Protein AF-A0A4S2FBW2-F1 (afdb_monomer)

Secondary structure (DSSP, 8-state):
--HHHHHHHHHHHHHHHHHHHHHHHHHHHHHHHHHHSSEEEEE-S-SSS---GGG-TTGGGG--EEE-SSSEEEEE--TT--HHHHHHHHHHHTTT---EEEEHHHHHHHHHT-

Solvent-accessible surface area (backbone atoms only — not comparable to full-atom values): 6586 Å² total; per-residue (Å²): 132,65,66,66,57,54,51,52,53,52,52,51,54,51,52,52,53,52,51,52,52,49,52,54,52,51,57,54,52,61,59,54,57,66,62,49,57,39,28,37,36,42,37,27,86,49,63,91,71,45,74,70,65,71,74,37,75,80,55,48,78,58,32,69,54,42,75,80,55,85,36,34,34,36,30,52,42,55,99,82,66,50,70,68,64,51,49,56,50,50,45,66,74,46,76,74,58,72,68,48,80,48,41,40,53,57,54,52,57,58,58,73,75,108

Nearest PDB structures (foldseek):
  5ueb-assembly1_A  TM=6.093E-01  e=9.146E-02  Neisseria gonorrhoeae NCCP11945
  8edw-assembly1_A  TM=4.980E-01  e=1.275E-01  Homo sapiens
  4gdf-assembly1_A  TM=5.204E-01  e=3.948E-01  Betapolyomavirus macacae
  1ffw-assembly2_D  TM=5.424E-01  e=1.396E+00  Escherichia coli
  3dfe-assembly1_F  TM=4.422E-01  e=2.901E+00  Trichormus variabilis ATCC 29413

Foldseek 3Di:
DPVVVVVVVVVVVVVVVVVVVVVVVVVVVVVVVVQQQWKKKKFAPDLVLADDLQPDPQNCVQAHWDDPDSGMIIGRGDPPDDPVVNVVSCCVVSVPRDMDMDGSNRVVVVVVVD

pLDDT: mean 73.32, std 13.56, range [40.25, 88.31]

Sequence (114 aa):
MNNSIVLGVVIFGLFVACGAYFLIQYRKNKNSDLRSRNTWYVFFPDKNNAPDLTQSKSLNKFGKWMKNGTQLYSVGGTDTLTKEELEKAVQKECNGVPFEISNTAELYTSSVVL

Radius of gyration: 23.33 Å; Cα contacts (8 Å, |Δi|>4): 110; chains: 1; bounding box: 43×36×77 Å

Structure (mmCIF, N/CA/C/O backbone):
data_AF-A0A4S2FBW2-F1
#
_entry.id   AF-A0A4S2FBW2-F1
#
loop_
_atom_site.group_PDB
_atom_site.id
_atom_site.type_symbol
_atom_site.label_atom_id
_atom_site.label_alt_id
_atom_site.label_comp_id
_atom_site.label_asym_id
_atom_site.label_entity_id
_atom_site.label_seq_id
_atom_site.pdbx_PDB_ins_code
_atom_site.Cartn_x
_atom_site.Cartn_y
_atom_site.Cartn_z
_atom_site.occupancy
_atom_site.B_iso_or_equiv
_atom_site.auth_seq_id
_atom_site.auth_comp_id
_atom_site.auth_asym_id
_atom_site.auth_atom_id
_atom_site.pdbx_PDB_model_num
ATOM 1 N N . MET A 1 1 ? 23.386 -4.030 -60.345 1.00 50.12 1 MET A N 1
ATOM 2 C CA . MET A 1 1 ? 24.042 -3.375 -59.188 1.00 50.12 1 MET A CA 1
ATOM 3 C C . MET A 1 1 ? 23.119 -2.491 -58.330 1.00 50.12 1 MET A C 1
ATOM 5 O O . MET A 1 1 ? 23.569 -2.075 -57.275 1.00 50.12 1 MET A O 1
ATOM 9 N N . ASN A 1 2 ? 21.834 -2.276 -58.668 1.00 54.19 2 ASN A N 1
ATOM 10 C CA . ASN A 1 2 ? 20.930 -1.432 -57.854 1.00 54.19 2 ASN A CA 1
ATOM 11 C C . ASN A 1 2 ? 20.200 -2.161 -56.705 1.00 54.19 2 ASN A C 1
ATOM 13 O O . ASN A 1 2 ? 19.846 -1.525 -55.717 1.00 54.19 2 ASN A O 1
ATOM 17 N N . ASN A 1 3 ? 20.001 -3.482 -56.784 1.00 57.34 3 ASN A N 1
ATOM 18 C CA . ASN A 1 3 ? 19.184 -4.207 -55.796 1.00 57.34 3 ASN A CA 1
ATOM 19 C C . ASN A 1 3 ? 19.838 -4.319 -54.409 1.00 57.34 3 ASN A C 1
ATOM 21 O O . ASN A 1 3 ? 19.131 -4.314 -53.405 1.00 57.34 3 ASN A O 1
ATOM 25 N N . SER A 1 4 ? 21.171 -4.364 -54.330 1.00 60.03 4 SER A N 1
ATOM 26 C CA . SER A 1 4 ? 21.890 -4.483 -53.051 1.00 60.03 4 SER A CA 1
ATOM 27 C C . SER A 1 4 ? 21.812 -3.209 -52.201 1.00 60.03 4 SER A C 1
ATOM 29 O O . SER A 1 4 ? 21.781 -3.292 -50.977 1.00 60.03 4 SER A O 1
ATOM 31 N N . ILE A 1 5 ? 21.728 -2.036 -52.838 1.00 61.75 5 ILE A N 1
ATOM 32 C CA . ILE A 1 5 ? 21.594 -0.744 -52.146 1.00 61.75 5 ILE A CA 1
ATOM 33 C C . ILE A 1 5 ? 20.172 -0.596 -51.591 1.00 61.75 5 ILE A C 1
ATOM 35 O O . ILE A 1 5 ? 19.996 -0.206 -50.441 1.00 61.75 5 ILE A O 1
ATOM 39 N N . VAL A 1 6 ? 19.158 -0.989 -52.371 1.00 61.69 6 VAL A N 1
ATOM 40 C CA . VAL A 1 6 ? 17.752 -0.973 -51.934 1.00 61.69 6 VAL A CA 1
ATOM 41 C C . VAL A 1 6 ? 17.531 -1.930 -50.756 1.00 61.69 6 VAL A C 1
ATOM 43 O O . VAL A 1 6 ? 16.900 -1.548 -49.773 1.00 61.69 6 VAL A O 1
ATOM 46 N N . LEU A 1 7 ? 18.116 -3.132 -50.796 1.00 61.03 7 LEU A N 1
ATOM 47 C CA . LEU A 1 7 ? 18.091 -4.082 -49.675 1.00 61.03 7 LEU A CA 1
ATOM 48 C C . LEU A 1 7 ? 18.736 -3.509 -48.406 1.00 61.03 7 LEU A C 1
ATOM 50 O O . LEU A 1 7 ? 18.170 -3.645 -47.322 1.00 61.03 7 LEU A O 1
ATOM 54 N N . GLY A 1 8 ? 19.876 -2.824 -48.535 1.00 63.19 8 GLY A N 1
ATOM 55 C CA . GLY A 1 8 ? 20.550 -2.182 -47.404 1.00 63.19 8 GLY A CA 1
ATOM 56 C C . GLY A 1 8 ? 19.693 -1.107 -46.730 1.00 63.19 8 GLY A C 1
ATOM 57 O O . GLY A 1 8 ? 19.600 -1.076 -45.504 1.00 63.19 8 GLY A O 1
ATOM 58 N N . VAL A 1 9 ? 19.007 -0.274 -47.518 1.00 70.94 9 VAL A N 1
ATOM 59 C CA . VAL A 1 9 ? 18.128 0.790 -46.999 1.00 70.94 9 VAL A CA 1
ATOM 60 C C . VAL A 1 9 ? 16.901 0.211 -46.287 1.00 70.94 9 VAL A C 1
ATOM 62 O O . VAL A 1 9 ? 16.533 0.687 -45.213 1.00 70.94 9 VAL A O 1
ATOM 65 N N . VAL A 1 10 ? 16.294 -0.846 -46.837 1.00 70.06 10 VAL A N 1
ATOM 66 C CA . VAL A 1 10 ? 15.118 -1.498 -46.235 1.00 70.06 10 VAL A CA 1
ATOM 67 C C . VAL A 1 10 ? 15.474 -2.168 -44.907 1.00 70.06 10 VAL A C 1
ATOM 69 O O . VAL A 1 10 ? 14.761 -1.988 -43.921 1.00 70.06 10 VAL A O 1
ATOM 72 N N . ILE A 1 11 ? 16.598 -2.888 -44.849 1.00 75.31 11 ILE A N 1
ATOM 73 C CA . ILE A 1 11 ? 17.057 -3.551 -43.622 1.00 75.31 11 ILE A CA 1
ATOM 74 C C . ILE A 1 11 ? 17.381 -2.509 -42.545 1.00 75.31 11 ILE A C 1
ATOM 76 O O . ILE A 1 11 ? 16.950 -2.656 -41.402 1.00 75.31 11 ILE A O 1
ATOM 80 N N . PHE A 1 12 ? 18.068 -1.421 -42.904 1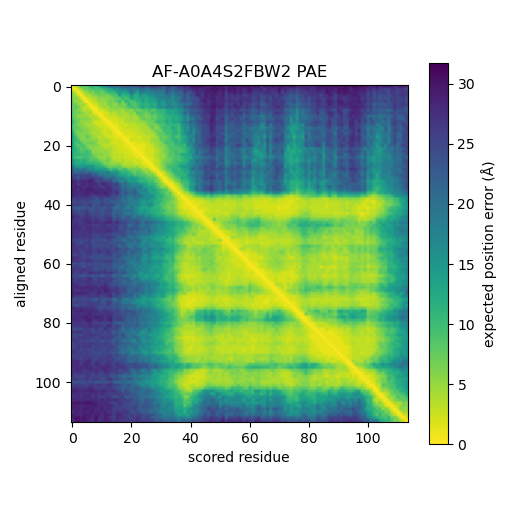.00 74.44 12 PHE A N 1
ATOM 81 C CA . PHE A 1 12 ? 18.411 -0.364 -41.952 1.00 74.44 12 PHE A CA 1
ATOM 82 C C . PHE A 1 12 ? 17.164 0.322 -41.374 1.00 74.44 12 PHE A C 1
ATOM 84 O O . PHE A 1 12 ? 17.078 0.528 -40.164 1.00 74.44 12 PHE A O 1
ATOM 91 N N . GLY A 1 13 ? 16.155 0.597 -42.208 1.00 74.00 13 GLY A N 1
ATOM 92 C CA . GLY A 1 13 ? 14.871 1.132 -41.747 1.00 74.00 13 GLY A CA 1
ATOM 93 C C . GLY A 1 13 ? 14.159 0.202 -40.758 1.00 74.00 13 GLY A C 1
ATOM 94 O O . GLY A 1 13 ? 13.623 0.661 -39.748 1.00 74.00 13 GLY A O 1
ATOM 95 N N . LEU A 1 14 ? 14.217 -1.110 -41.000 1.00 78.38 14 LEU A N 1
ATOM 96 C CA . LEU A 1 14 ? 13.599 -2.124 -40.144 1.00 78.38 14 LEU A CA 1
ATOM 97 C C . LEU A 1 14 ? 14.303 -2.227 -38.780 1.00 78.38 14 LEU A C 1
ATOM 99 O O . LEU A 1 14 ? 13.638 -2.275 -37.746 1.00 78.38 14 LEU A O 1
ATOM 103 N N . PHE A 1 15 ? 15.638 -2.153 -38.755 1.00 79.81 15 PHE A N 1
AT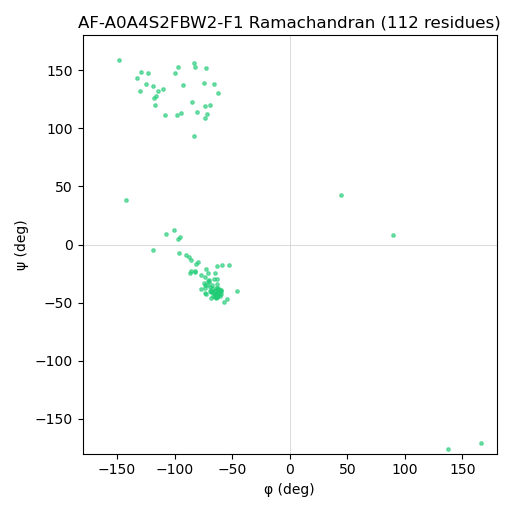OM 104 C CA . PHE A 1 15 ? 16.411 -2.107 -37.508 1.00 79.81 15 PHE A CA 1
ATOM 105 C C . PHE A 1 15 ? 16.138 -0.842 -36.686 1.00 79.81 15 PHE A C 1
ATOM 107 O O . PHE A 1 15 ? 15.997 -0.930 -35.465 1.00 79.81 15 PHE A O 1
ATOM 114 N N . VAL A 1 16 ? 16.008 0.323 -37.329 1.00 81.06 16 VAL A N 1
ATOM 115 C CA . VAL A 1 16 ? 15.664 1.579 -36.639 1.00 81.06 16 VAL A CA 1
ATOM 116 C C . VAL A 1 16 ? 14.254 1.508 -36.048 1.00 81.06 16 VAL A C 1
ATOM 118 O O . VAL A 1 16 ? 14.057 1.884 -34.891 1.00 81.06 16 VAL A O 1
ATOM 121 N N . ALA A 1 17 ? 13.284 0.968 -36.792 1.00 77.94 17 ALA A N 1
ATOM 122 C CA . ALA A 1 17 ? 11.919 0.783 -36.305 1.00 77.94 17 ALA A CA 1
ATOM 123 C C . ALA A 1 17 ? 11.857 -0.189 -35.111 1.00 77.94 17 ALA A C 1
ATOM 125 O O . ALA A 1 17 ? 11.231 0.121 -34.093 1.00 77.94 17 ALA A O 1
ATOM 126 N N . CYS A 1 18 ? 12.560 -1.325 -35.184 1.00 81.81 18 CYS A N 1
ATOM 127 C CA . CYS A 1 18 ? 12.658 -2.278 -34.076 1.00 81.81 18 CYS A CA 1
ATOM 128 C C . CYS A 1 18 ? 13.369 -1.682 -32.851 1.00 81.81 18 CYS A C 1
ATOM 130 O O . CYS A 1 18 ? 12.898 -1.861 -31.727 1.00 81.81 18 CYS A O 1
ATOM 132 N N . GLY A 1 19 ? 14.460 -0.935 -33.046 1.00 83.06 19 GLY A N 1
ATOM 133 C CA . GLY A 1 19 ? 15.182 -0.265 -31.961 1.00 83.06 19 GLY A CA 1
ATOM 134 C C . GLY A 1 19 ? 14.334 0.799 -31.258 1.00 83.06 19 GLY A C 1
ATOM 135 O O . GLY A 1 19 ? 14.292 0.850 -30.027 1.00 83.06 19 GLY A O 1
ATOM 136 N N . ALA A 1 20 ? 13.589 1.602 -32.022 1.00 80.62 20 ALA A N 1
ATOM 137 C CA . ALA A 1 20 ? 12.658 2.586 -31.475 1.00 80.62 20 ALA A CA 1
ATOM 138 C C . ALA A 1 20 ? 11.524 1.918 -30.680 1.00 80.62 20 ALA A C 1
ATOM 140 O O . ALA A 1 20 ? 11.219 2.345 -29.564 1.00 80.62 20 ALA A O 1
ATOM 141 N N . TYR A 1 21 ? 10.944 0.835 -31.208 1.00 82.50 21 TYR A N 1
ATOM 142 C CA . TYR A 1 21 ? 9.921 0.059 -30.507 1.00 82.50 21 TYR A CA 1
ATOM 143 C C . TYR A 1 21 ? 10.449 -0.517 -29.185 1.00 82.50 21 TYR A C 1
ATOM 145 O O . TYR A 1 21 ? 9.800 -0.384 -28.145 1.00 82.50 21 TYR A O 1
ATOM 153 N N . PHE A 1 22 ? 11.661 -1.081 -29.193 1.00 81.75 22 PHE A N 1
ATOM 154 C CA . PHE A 1 22 ? 12.300 -1.617 -27.992 1.00 81.75 22 PHE A CA 1
ATOM 155 C C . PHE A 1 22 ? 12.561 -0.531 -26.940 1.00 81.75 22 PHE A C 1
ATOM 157 O O . PHE A 1 22 ? 12.255 -0.731 -25.767 1.00 81.75 22 PHE A O 1
ATOM 164 N N . LEU A 1 23 ? 13.047 0.650 -27.338 1.00 77.94 23 LEU A N 1
ATOM 165 C CA . LEU A 1 23 ? 13.259 1.775 -26.419 1.00 77.94 23 LEU A CA 1
ATOM 166 C C . LEU A 1 23 ? 11.951 2.282 -25.796 1.00 77.94 23 LEU A C 1
ATOM 168 O O . LEU A 1 23 ? 11.929 2.612 -24.608 1.00 77.94 23 LEU A O 1
ATOM 172 N N . ILE A 1 24 ? 10.859 2.329 -26.565 1.00 76.88 24 ILE A N 1
ATOM 173 C CA . ILE A 1 24 ? 9.532 2.709 -26.058 1.00 76.88 24 ILE A CA 1
ATOM 174 C C . ILE A 1 24 ? 9.039 1.686 -25.028 1.00 76.88 24 ILE A C 1
ATOM 176 O O . ILE A 1 24 ? 8.588 2.076 -23.949 1.00 76.88 24 ILE A O 1
ATOM 180 N N . GLN A 1 25 ? 9.164 0.390 -25.324 1.00 72.44 25 GLN A N 1
ATOM 181 C CA . GLN A 1 25 ? 8.745 -0.670 -24.405 1.00 72.44 25 GLN A CA 1
ATOM 182 C C . GLN A 1 25 ? 9.627 -0.728 -23.150 1.00 72.44 25 GLN A C 1
ATOM 184 O O . GLN A 1 25 ? 9.107 -0.823 -22.039 1.00 72.44 25 GLN A O 1
ATOM 189 N N . TYR A 1 26 ? 10.943 -0.556 -23.288 1.00 68.31 26 TYR A N 1
ATOM 190 C CA . TYR A 1 26 ? 11.870 -0.493 -22.158 1.00 68.31 26 TYR A CA 1
ATOM 191 C C . TYR A 1 26 ? 11.576 0.701 -21.234 1.00 68.31 26 TYR A C 1
ATOM 193 O O . TYR A 1 26 ? 11.555 0.553 -20.011 1.00 68.31 26 TYR A O 1
ATOM 201 N N . ARG A 1 27 ? 11.271 1.881 -21.799 1.00 62.78 27 ARG A N 1
ATOM 202 C CA . ARG A 1 27 ? 10.842 3.055 -21.017 1.00 62.78 27 ARG A CA 1
ATOM 203 C C . ARG A 1 27 ? 9.513 2.829 -20.295 1.00 62.78 27 ARG A C 1
ATOM 205 O O . ARG A 1 27 ? 9.370 3.290 -19.165 1.00 62.78 27 ARG A O 1
ATOM 212 N N . LYS A 1 28 ? 8.558 2.121 -20.909 1.00 58.81 28 LYS A N 1
ATOM 213 C CA . LYS A 1 28 ? 7.291 1.763 -20.252 1.00 58.81 28 LYS A CA 1
ATOM 214 C C . LYS A 1 28 ? 7.509 0.823 -19.064 1.00 58.81 28 LYS A C 1
ATOM 216 O O . LYS A 1 28 ? 6.951 1.081 -18.003 1.00 58.81 28 LYS A O 1
ATOM 221 N N . ASN A 1 29 ? 8.364 -0.191 -19.212 1.00 54.66 29 ASN A N 1
ATOM 222 C CA . ASN A 1 29 ? 8.573 -1.207 -18.176 1.00 54.66 29 ASN A CA 1
ATOM 223 C C . ASN A 1 29 ? 9.341 -0.680 -16.951 1.00 54.66 29 ASN A C 1
ATOM 225 O O . ASN A 1 29 ? 9.043 -1.038 -15.815 1.00 54.66 29 ASN A O 1
ATOM 229 N N . LYS A 1 30 ? 10.303 0.232 -17.151 1.00 51.88 30 LYS A N 1
ATOM 230 C CA . LYS A 1 30 ? 11.090 0.790 -16.036 1.00 51.88 30 LYS A CA 1
ATOM 231 C C . LYS A 1 30 ? 10.250 1.629 -15.062 1.00 51.88 30 LYS A C 1
ATOM 233 O O . LYS A 1 30 ? 10.560 1.682 -13.876 1.00 51.88 30 LYS A O 1
ATOM 238 N N . ASN A 1 31 ? 9.187 2.270 -15.551 1.00 47.16 31 ASN A N 1
ATOM 239 C CA . ASN A 1 31 ? 8.323 3.124 -14.733 1.00 47.16 31 ASN A CA 1
ATOM 240 C C . ASN A 1 31 ? 7.210 2.355 -14.002 1.00 47.16 31 ASN A C 1
ATOM 242 O O . ASN A 1 31 ? 6.715 2.849 -12.989 1.00 47.16 31 ASN A O 1
ATOM 246 N N . SER A 1 32 ? 6.815 1.170 -14.480 1.00 48.84 32 SER A N 1
ATOM 247 C CA . SER A 1 32 ? 5.822 0.331 -13.794 1.00 48.84 32 SER A CA 1
ATOM 248 C C . SER A 1 32 ? 6.417 -0.397 -12.589 1.00 48.84 32 SER A C 1
ATOM 250 O O . SER A 1 32 ? 5.776 -0.453 -11.542 1.00 48.84 32 SER A O 1
ATOM 252 N N . ASP A 1 33 ? 7.660 -0.870 -12.696 1.00 50.50 33 ASP A N 1
ATOM 253 C CA . ASP A 1 33 ? 8.328 -1.613 -11.619 1.00 50.50 33 ASP A CA 1
ATOM 254 C C . ASP A 1 33 ? 8.660 -0.737 -10.399 1.00 50.50 33 ASP A C 1
ATOM 256 O O . ASP A 1 33 ? 8.536 -1.165 -9.253 1.00 50.50 33 ASP A O 1
ATOM 260 N N . LEU A 1 34 ? 9.046 0.525 -10.622 1.00 48.22 34 LEU A N 1
ATOM 261 C CA . LEU A 1 34 ? 9.465 1.428 -9.543 1.00 48.22 34 LEU A CA 1
ATOM 262 C C . LEU A 1 34 ? 8.293 1.951 -8.704 1.00 48.22 34 LEU A C 1
ATOM 264 O O . LEU A 1 34 ? 8.436 2.121 -7.498 1.00 48.22 34 LEU A O 1
ATOM 268 N N . ARG A 1 35 ? 7.114 2.157 -9.306 1.00 46.78 35 ARG A N 1
ATOM 269 C CA . ARG A 1 35 ? 5.899 2.521 -8.554 1.00 46.78 35 ARG A CA 1
ATOM 270 C C . ARG A 1 35 ? 5.351 1.360 -7.720 1.00 46.78 35 ARG A C 1
ATOM 272 O O . ARG A 1 35 ? 4.676 1.602 -6.726 1.00 46.78 35 ARG A O 1
ATOM 279 N N . SER A 1 36 ? 5.648 0.119 -8.109 1.00 51.72 36 SER A N 1
ATOM 280 C CA . SER A 1 36 ? 5.111 -1.081 -7.465 1.00 51.72 36 SER A CA 1
ATOM 281 C C . SER A 1 36 ? 5.934 -1.586 -6.279 1.00 51.72 36 SER A C 1
ATOM 283 O O . SER A 1 36 ? 5.451 -2.469 -5.586 1.00 51.72 36 SER A O 1
ATOM 285 N N . ARG A 1 37 ? 7.155 -1.098 -6.020 1.00 55.88 37 ARG A N 1
ATOM 286 C CA . ARG A 1 37 ? 7.998 -1.688 -4.958 1.00 55.88 37 ARG A CA 1
ATOM 287 C C . ARG A 1 37 ? 7.692 -1.215 -3.549 1.00 55.88 37 ARG A C 1
ATOM 289 O O . ARG A 1 37 ? 8.100 -1.881 -2.607 1.00 55.88 37 ARG A O 1
ATOM 296 N N . ASN A 1 38 ? 6.972 -0.111 -3.393 1.00 69.62 38 ASN A N 1
ATOM 297 C CA . ASN A 1 38 ? 6.708 0.429 -2.067 1.00 69.62 38 ASN A CA 1
ATO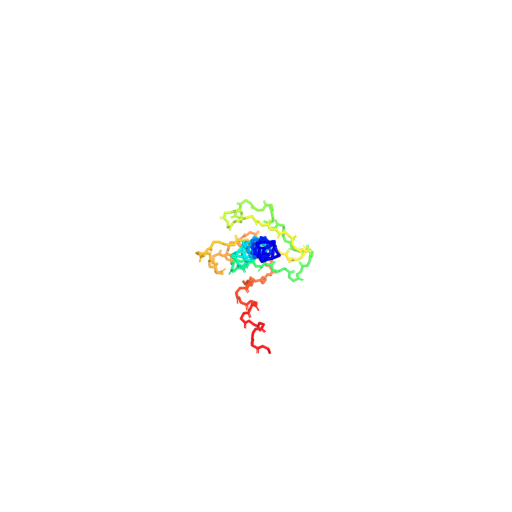M 298 C C . ASN A 1 38 ? 5.299 1.001 -1.926 1.00 69.62 38 ASN A C 1
ATOM 300 O O . ASN A 1 38 ? 5.085 2.051 -1.326 1.00 69.62 38 ASN A O 1
ATOM 304 N N . THR A 1 39 ? 4.321 0.330 -2.533 1.00 80.31 39 THR A N 1
ATOM 305 C CA . THR A 1 39 ? 2.922 0.646 -2.265 1.00 80.31 39 THR A CA 1
ATOM 306 C C . THR A 1 39 ? 2.482 -0.112 -1.018 1.00 80.31 39 THR A C 1
ATOM 308 O O . THR A 1 39 ? 2.558 -1.340 -0.948 1.00 80.31 39 THR A O 1
ATOM 311 N N . TRP A 1 40 ? 2.016 0.635 -0.027 1.00 85.12 40 TRP A N 1
ATOM 312 C CA . TRP A 1 40 ? 1.406 0.084 1.172 1.00 85.12 40 TRP A CA 1
ATOM 313 C C . TRP A 1 40 ? -0.097 0.000 0.978 1.00 85.12 40 TRP A C 1
ATOM 315 O O . TRP A 1 40 ? -0.712 0.941 0.472 1.00 85.12 40 TRP A O 1
ATOM 325 N N . TYR A 1 41 ? -0.681 -1.112 1.398 1.00 86.62 41 TYR A N 1
ATOM 326 C CA . TYR A 1 41 ? -2.110 -1.369 1.356 1.00 86.62 41 TYR A CA 1
ATOM 327 C C . TYR A 1 41 ? -2.639 -1.479 2.776 1.00 86.62 41 TYR A C 1
ATOM 329 O O . TYR A 1 41 ? -2.066 -2.189 3.599 1.00 86.62 41 TYR A O 1
ATOM 337 N N . VAL A 1 42 ? -3.740 -0.783 3.041 1.00 87.25 42 VAL A N 1
ATOM 338 C CA . VAL A 1 42 ? -4.466 -0.828 4.309 1.00 87.25 42 VAL A CA 1
ATOM 339 C C . VAL A 1 42 ? -5.854 -1.380 4.033 1.00 87.25 42 VAL A C 1
ATOM 341 O O . VAL A 1 42 ? -6.610 -0.808 3.240 1.00 87.25 42 VAL A O 1
ATOM 344 N N . PHE A 1 43 ? -6.167 -2.502 4.667 1.00 88.06 43 PHE A N 1
ATOM 345 C CA . PHE A 1 43 ? -7.444 -3.184 4.553 1.00 88.06 43 PHE A CA 1
ATOM 346 C C . PHE A 1 43 ? -8.236 -3.078 5.857 1.00 88.06 43 PHE A C 1
ATOM 348 O O . PHE A 1 43 ? -7.703 -3.323 6.937 1.00 88.06 43 PHE A O 1
ATOM 355 N N . PHE A 1 44 ? -9.519 -2.739 5.746 1.00 86.94 44 PHE A N 1
ATOM 356 C CA . PHE A 1 44 ? -10.458 -2.699 6.863 1.00 86.94 44 PHE A CA 1
ATOM 357 C C . PHE A 1 44 ? -11.451 -3.868 6.760 1.00 86.94 44 PHE A C 1
ATOM 359 O O . PHE A 1 44 ? -12.306 -3.854 5.868 1.00 86.94 44 PHE A O 1
ATOM 366 N N . PRO A 1 45 ? -11.401 -4.863 7.664 1.00 81.88 45 PRO A N 1
ATOM 367 C CA . PRO A 1 45 ? -12.285 -6.027 7.617 1.00 81.88 45 PRO A CA 1
ATOM 368 C C . PRO A 1 45 ? -13.763 -5.659 7.792 1.00 81.88 45 PRO A C 1
ATOM 370 O O . PRO A 1 45 ? -14.629 -6.302 7.201 1.00 81.88 45 PRO A O 1
ATOM 373 N N . ASP A 1 46 ? -14.068 -4.587 8.529 1.00 81.56 46 ASP A N 1
ATOM 374 C CA . ASP A 1 46 ? -15.428 -4.072 8.683 1.00 81.56 46 ASP A CA 1
ATOM 375 C C . ASP A 1 46 ? -15.690 -2.895 7.730 1.00 81.56 46 ASP A C 1
ATOM 377 O O . ASP A 1 46 ? -15.150 -1.800 7.884 1.00 81.56 46 ASP A O 1
ATOM 381 N N . LYS A 1 47 ? -16.554 -3.122 6.735 1.00 76.06 47 LYS A N 1
ATOM 382 C CA . LYS A 1 47 ? -16.939 -2.129 5.721 1.00 76.06 47 LYS A CA 1
ATOM 383 C C . LYS A 1 47 ? -17.664 -0.921 6.315 1.00 76.06 47 LYS A C 1
ATOM 385 O O . LYS A 1 47 ? -17.537 0.175 5.776 1.00 76.06 47 LYS A O 1
ATOM 390 N N . ASN A 1 48 ? -18.451 -1.121 7.370 1.00 76.81 48 ASN A N 1
ATOM 391 C CA . ASN A 1 48 ? -19.326 -0.079 7.908 1.00 76.81 48 ASN A CA 1
ATOM 392 C C . ASN A 1 48 ? -18.571 0.884 8.830 1.00 76.81 48 ASN A C 1
ATOM 394 O O . ASN A 1 48 ? -18.988 2.027 8.990 1.00 76.81 48 ASN A O 1
ATOM 398 N N . ASN A 1 49 ? -17.443 0.431 9.377 1.00 75.88 49 ASN A N 1
ATOM 399 C CA . ASN A 1 49 ? -16.581 1.199 10.269 1.00 75.88 49 ASN A CA 1
ATOM 400 C C . ASN A 1 49 ? -15.261 1.629 9.611 1.00 75.88 49 ASN A C 1
ATOM 402 O O . ASN A 1 49 ? -14.386 2.141 10.302 1.00 75.88 49 ASN A O 1
ATOM 406 N N . ALA A 1 50 ? -15.105 1.435 8.297 1.00 77.94 50 ALA A N 1
ATOM 407 C CA . ALA A 1 50 ? -13.901 1.820 7.569 1.00 77.94 50 ALA A CA 1
ATOM 408 C C . ALA A 1 50 ? -13.811 3.357 7.436 1.00 77.94 50 ALA A C 1
ATOM 410 O O . ALA A 1 50 ? -14.622 3.960 6.723 1.00 77.94 50 ALA A O 1
ATOM 411 N N . PRO A 1 51 ? -12.834 4.013 8.086 1.00 79.94 51 PRO A N 1
ATOM 412 C CA . PRO A 1 51 ? -12.650 5.451 7.967 1.00 79.94 51 PRO A CA 1
ATOM 413 C C . PRO A 1 51 ? -12.070 5.818 6.598 1.00 79.94 51 PRO A C 1
ATOM 415 O O . PRO A 1 51 ? -11.340 5.050 5.967 1.00 79.94 51 PRO A O 1
ATOM 418 N N . ASP A 1 52 ? -12.373 7.027 6.125 1.00 82.69 52 ASP A N 1
ATOM 419 C CA . ASP A 1 52 ? -11.848 7.499 4.847 1.00 82.69 52 ASP A CA 1
ATOM 420 C C . ASP A 1 52 ? -10.433 8.073 4.988 1.00 82.69 52 ASP A C 1
ATOM 422 O O . ASP A 1 52 ? -10.237 9.261 5.252 1.00 82.69 52 ASP A O 1
ATOM 426 N N . LEU A 1 53 ? -9.431 7.221 4.753 1.00 82.00 53 LEU A N 1
ATOM 427 C CA . LEU A 1 53 ? -8.018 7.606 4.813 1.00 82.00 53 LEU A CA 1
ATOM 428 C C . LEU A 1 53 ? -7.631 8.667 3.770 1.00 82.00 53 LEU A C 1
ATOM 430 O O . LEU A 1 53 ? -6.624 9.347 3.944 1.00 82.00 53 LEU A O 1
ATOM 434 N N . THR A 1 54 ? -8.428 8.857 2.710 1.00 82.94 54 THR A N 1
ATOM 435 C CA . THR A 1 54 ? -8.129 9.852 1.662 1.00 82.94 54 THR A CA 1
ATOM 436 C C . THR A 1 54 ? -8.341 11.296 2.114 1.00 82.94 54 THR A C 1
ATOM 438 O O . THR A 1 54 ? -7.762 12.215 1.534 1.00 82.94 54 THR A O 1
ATOM 441 N N . GLN A 1 55 ? -9.140 11.509 3.164 1.00 82.19 55 GLN A N 1
ATOM 442 C CA . GLN A 1 55 ? -9.438 12.840 3.702 1.00 82.19 55 GLN A CA 1
ATOM 443 C C . GLN A 1 55 ? -8.544 13.223 4.885 1.00 82.19 55 GLN A C 1
ATOM 445 O O . GLN A 1 55 ? -8.559 14.371 5.338 1.00 82.19 55 GLN A O 1
ATOM 450 N N . SER A 1 56 ? -7.740 12.284 5.379 1.00 81.50 56 SER A N 1
ATOM 451 C CA . SER A 1 56 ? -6.861 12.517 6.515 1.00 81.50 56 SER A CA 1
ATOM 452 C C . SER A 1 56 ? -5.719 13.473 6.166 1.00 81.50 56 SER A C 1
ATOM 454 O O . SER A 1 56 ? -4.848 13.187 5.342 1.00 81.50 56 SER A O 1
ATOM 456 N N . LYS A 1 57 ? -5.656 14.602 6.879 1.00 81.19 57 LYS A N 1
ATOM 457 C CA . LYS A 1 57 ? -4.508 15.517 6.808 1.00 81.19 57 LYS A CA 1
ATOM 458 C C . LYS A 1 57 ? -3.243 14.896 7.401 1.00 81.19 57 LYS A C 1
ATOM 460 O O . LYS A 1 57 ? -2.157 15.164 6.894 1.00 81.19 57 LYS A O 1
ATOM 465 N N . SER A 1 58 ? -3.367 14.077 8.446 1.00 82.50 58 SER A N 1
ATOM 466 C CA . SER A 1 58 ? -2.213 13.483 9.128 1.00 82.50 58 SER A CA 1
ATOM 467 C C . SER A 1 58 ? -1.566 12.375 8.303 1.00 82.50 58 SER A C 1
ATOM 469 O O . SER A 1 58 ? -0.345 12.235 8.336 1.00 82.50 58 SER A O 1
ATOM 471 N N . LEU A 1 59 ? -2.361 11.605 7.557 1.00 83.44 59 LEU A N 1
ATOM 472 C CA . LEU A 1 59 ? -1.886 10.509 6.716 1.00 83.44 59 LEU A CA 1
ATOM 473 C C . LEU A 1 59 ? -1.366 10.990 5.357 1.00 83.44 59 LEU A C 1
ATOM 475 O O . LEU A 1 59 ? -0.494 10.339 4.782 1.00 83.44 59 LEU A O 1
ATOM 479 N N . ASN A 1 60 ? -1.798 12.161 4.878 1.00 82.62 60 ASN A N 1
ATOM 480 C CA . ASN A 1 60 ? -1.272 12.772 3.650 1.00 82.62 60 ASN A CA 1
ATOM 481 C C . ASN A 1 60 ? 0.244 13.039 3.685 1.00 82.62 60 ASN A C 1
ATOM 483 O O . ASN A 1 60 ? 0.859 13.189 2.631 1.00 82.62 60 ASN A O 1
ATOM 487 N N . LYS A 1 61 ? 0.874 13.052 4.871 1.00 82.88 61 LYS A N 1
ATOM 488 C CA . LYS A 1 61 ? 2.338 13.156 5.005 1.00 82.88 61 LYS A CA 1
ATOM 489 C C . LYS A 1 61 ? 3.089 11.950 4.423 1.00 82.88 61 LYS A C 1
ATOM 491 O O . LYS A 1 61 ? 4.253 12.086 4.069 1.00 82.88 61 LYS A O 1
ATOM 496 N N . PHE A 1 62 ? 2.437 10.788 4.339 1.00 82.12 62 PHE A N 1
ATOM 497 C CA . PHE A 1 62 ? 3.031 9.554 3.812 1.00 82.12 62 PHE A CA 1
ATOM 498 C C . PHE A 1 62 ? 2.924 9.437 2.294 1.00 82.12 62 PHE A C 1
ATOM 500 O O . PHE A 1 62 ? 3.574 8.588 1.696 1.00 82.12 62 PHE A O 1
ATOM 507 N N . GLY A 1 63 ? 2.103 10.281 1.671 1.00 82.94 63 GLY A N 1
ATOM 508 C CA . GLY A 1 63 ? 1.848 10.255 0.243 1.00 82.94 63 GLY A CA 1
ATOM 509 C C . GLY A 1 63 ? 0.374 10.454 -0.071 1.00 82.94 63 GLY A C 1
ATOM 510 O O . GLY A 1 63 ? -0.464 10.690 0.801 1.00 82.94 63 GLY A O 1
ATOM 511 N N . LYS A 1 6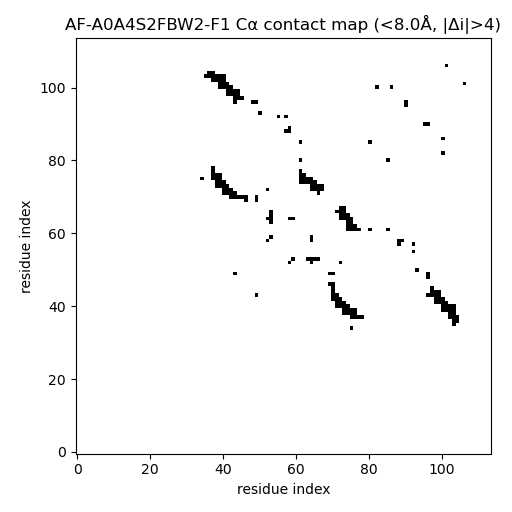4 ? 0.056 10.358 -1.361 1.00 85.00 64 LYS A N 1
ATOM 512 C CA . LYS A 1 64 ? -1.321 10.456 -1.836 1.00 85.00 64 LYS A CA 1
ATOM 513 C C . LYS A 1 64 ? -2.026 9.117 -1.640 1.00 85.00 64 LYS A C 1
ATOM 515 O O . LYS A 1 64 ? -1.685 8.137 -2.302 1.00 85.00 64 LYS A O 1
ATOM 520 N N . TRP A 1 65 ? -3.025 9.107 -0.768 1.00 86.50 65 TRP A N 1
ATOM 521 C CA . TRP A 1 65 ? -3.882 7.950 -0.546 1.00 86.50 65 TRP A CA 1
ATOM 522 C C . TRP A 1 65 ? -4.865 7.767 -1.699 1.00 86.50 65 TRP A C 1
ATOM 524 O O . TRP A 1 65 ? -5.441 8.725 -2.218 1.00 86.50 65 TRP A O 1
ATOM 534 N N . MET A 1 66 ? -5.058 6.515 -2.096 1.00 85.44 66 MET A N 1
ATOM 535 C CA . MET A 1 66 ? -6.015 6.099 -3.112 1.00 85.44 66 MET A CA 1
ATOM 536 C C . MET A 1 66 ? -6.933 5.037 -2.527 1.00 85.44 66 MET A C 1
ATOM 538 O O . MET A 1 66 ? -6.489 4.143 -1.809 1.00 85.44 66 MET A O 1
ATOM 542 N N . LYS A 1 67 ? -8.219 5.138 -2.841 1.00 86.69 67 LYS A N 1
ATOM 543 C CA . LYS A 1 67 ? -9.228 4.165 -2.443 1.00 86.69 67 LYS A CA 1
ATOM 544 C C . LYS A 1 67 ? -9.411 3.160 -3.580 1.00 86.69 67 LYS A C 1
ATOM 546 O O . LYS A 1 67 ? -9.896 3.529 -4.645 1.00 86.69 67 LYS A O 1
ATOM 551 N N . ASN A 1 68 ? -9.031 1.906 -3.345 1.00 82.75 68 ASN A N 1
ATOM 552 C CA . ASN A 1 68 ? -9.076 0.819 -4.336 1.00 82.75 68 ASN A CA 1
ATOM 553 C C . ASN A 1 68 ? -10.295 -0.103 -4.148 1.00 82.75 68 ASN A C 1
ATOM 555 O O . ASN A 1 68 ? -10.357 -1.191 -4.710 1.00 82.75 68 ASN A O 1
ATOM 559 N N . GLY A 1 69 ? -11.266 0.311 -3.334 1.00 79.00 69 GLY A N 1
ATOM 560 C CA . GLY A 1 69 ? -12.477 -0.441 -3.022 1.00 79.00 69 GLY A CA 1
ATOM 561 C C . GLY A 1 69 ? -13.187 0.171 -1.820 1.00 79.00 69 GLY A C 1
ATOM 562 O O . GLY A 1 69 ? -12.817 1.248 -1.361 1.00 79.00 69 GLY A O 1
ATOM 563 N N . THR A 1 70 ? -14.208 -0.489 -1.269 1.00 79.38 70 THR A N 1
ATOM 564 C CA . THR A 1 70 ? -14.872 0.059 -0.071 1.00 79.38 70 THR A CA 1
ATOM 565 C C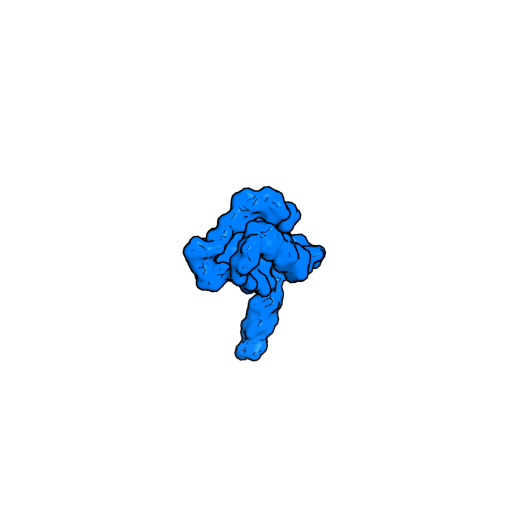 . THR A 1 70 ? -14.032 -0.091 1.198 1.00 79.38 70 THR A C 1
ATOM 567 O O . THR A 1 70 ? -14.152 0.737 2.089 1.00 79.38 70 THR A O 1
ATOM 570 N N . GLN A 1 71 ? -13.169 -1.105 1.244 1.00 82.94 71 GLN A N 1
ATOM 571 C CA . GLN A 1 71 ? -12.389 -1.503 2.422 1.00 82.94 71 GLN A CA 1
ATOM 572 C C . GLN A 1 71 ? -10.875 -1.417 2.212 1.00 82.94 71 GLN A C 1
ATOM 574 O O . GLN A 1 71 ? -10.118 -1.668 3.142 1.00 82.94 71 GLN A O 1
ATOM 579 N N . LEU A 1 72 ? -10.430 -1.105 0.993 1.00 86.06 72 LEU A N 1
ATOM 580 C CA . LEU A 1 72 ? -9.027 -1.166 0.606 1.00 86.06 72 LEU A CA 1
ATOM 581 C C . LEU A 1 72 ? -8.523 0.215 0.210 1.00 86.06 72 LEU A C 1
ATOM 583 O O . LEU A 1 72 ? -9.062 0.860 -0.694 1.00 86.06 72 LEU A O 1
ATOM 587 N N . TYR A 1 73 ? -7.438 0.617 0.851 1.00 88.31 73 TYR A N 1
ATOM 588 C CA . TYR A 1 73 ? -6.738 1.862 0.597 1.00 88.31 73 TYR A CA 1
ATOM 589 C C . TYR A 1 73 ? -5.285 1.557 0.259 1.00 88.31 73 TYR A C 1
ATOM 591 O O . TYR A 1 73 ? -4.716 0.590 0.758 1.00 88.31 73 TYR A O 1
ATOM 599 N N . SER A 1 74 ? -4.678 2.373 -0.594 1.00 87.62 74 SER A N 1
ATOM 600 C CA . SER A 1 74 ? -3.264 2.261 -0.935 1.00 87.62 74 SER A CA 1
ATOM 601 C C . SER A 1 74 ? -2.571 3.608 -0.874 1.00 87.62 74 SER A C 1
ATOM 603 O O . SER A 1 74 ? -3.138 4.610 -1.315 1.00 87.62 74 SER A O 1
ATOM 605 N N . VAL A 1 75 ? -1.326 3.616 -0.418 1.00 87.06 75 VAL A N 1
ATOM 606 C CA . VAL A 1 75 ? -0.450 4.785 -0.453 1.00 87.06 75 VAL A CA 1
ATOM 607 C C . VAL A 1 75 ? 0.891 4.394 -1.058 1.00 87.06 75 VAL A C 1
ATOM 609 O O . VAL A 1 75 ? 1.477 3.371 -0.707 1.00 87.06 75 VAL A O 1
ATOM 612 N N . GLY A 1 76 ? 1.367 5.200 -2.005 1.00 81.44 76 GLY A N 1
ATOM 613 C CA . GLY A 1 76 ? 2.731 5.070 -2.509 1.00 81.44 76 GLY A CA 1
ATOM 614 C C . GLY A 1 76 ? 3.698 5.600 -1.458 1.00 81.44 76 GLY A C 1
ATOM 615 O O . GLY A 1 76 ? 3.722 6.807 -1.223 1.00 81.44 76 GLY A O 1
ATOM 616 N N . GLY A 1 77 ? 4.446 4.704 -0.821 1.00 70.88 77 GLY A N 1
ATOM 617 C CA . GLY A 1 77 ? 5.454 5.026 0.179 1.00 70.88 77 GLY A CA 1
ATOM 618 C C . GLY A 1 77 ? 6.794 5.422 -0.438 1.00 70.88 77 GLY A C 1
ATOM 619 O O . GLY A 1 77 ? 7.127 5.048 -1.563 1.00 70.88 77 GLY A O 1
ATOM 620 N N . THR A 1 78 ? 7.576 6.181 0.324 1.00 67.69 78 THR A N 1
ATOM 621 C CA . THR A 1 78 ? 9.011 6.390 0.082 1.00 67.69 78 THR A CA 1
ATOM 622 C C . THR A 1 78 ? 9.807 5.219 0.648 1.00 67.69 78 THR A C 1
ATOM 624 O O . THR A 1 78 ? 9.372 4.619 1.624 1.00 67.69 78 THR A O 1
ATOM 627 N N . ASP A 1 79 ? 10.988 4.909 0.100 1.00 63.31 79 ASP A N 1
ATOM 628 C CA . ASP A 1 79 ? 11.848 3.774 0.521 1.00 63.31 79 ASP A CA 1
ATOM 629 C C . ASP A 1 79 ? 12.176 3.729 2.026 1.00 63.31 79 ASP A C 1
ATOM 631 O O . ASP A 1 79 ? 12.552 2.690 2.556 1.00 63.31 79 ASP A O 1
ATOM 635 N N . THR A 1 80 ? 11.995 4.846 2.727 1.00 66.06 80 THR A N 1
ATOM 636 C CA . THR A 1 80 ? 12.188 4.993 4.173 1.00 66.06 80 THR A CA 1
ATOM 637 C C . THR A 1 80 ? 10.940 4.714 5.015 1.00 66.06 80 THR A C 1
ATOM 639 O O . THR A 1 80 ? 11.039 4.699 6.237 1.00 66.06 80 THR A O 1
ATOM 642 N N . LEU A 1 81 ? 9.765 4.553 4.400 1.00 71.56 81 LEU A N 1
ATOM 643 C CA . LEU A 1 81 ? 8.509 4.328 5.109 1.00 71.56 81 LEU A CA 1
ATOM 644 C C . LEU A 1 81 ? 8.478 2.905 5.664 1.00 71.56 81 LEU A C 1
ATOM 646 O O . LEU A 1 81 ? 8.516 1.935 4.907 1.00 71.56 81 LEU A O 1
ATOM 650 N N . THR A 1 82 ? 8.374 2.789 6.984 1.00 77.00 82 THR A N 1
ATOM 651 C CA . THR A 1 82 ? 8.274 1.495 7.663 1.00 77.00 82 THR A CA 1
ATOM 652 C C . THR A 1 82 ? 6.824 1.140 7.976 1.00 77.00 82 THR A C 1
ATOM 654 O O . THR A 1 82 ? 5.974 2.015 8.173 1.00 77.00 82 THR A O 1
ATOM 657 N N . LYS A 1 83 ? 6.546 -0.167 8.064 1.00 80.88 83 LYS A N 1
ATOM 658 C CA . LYS A 1 83 ? 5.229 -0.695 8.443 1.00 80.88 83 LYS A CA 1
ATOM 659 C C . LYS A 1 83 ? 4.754 -0.113 9.773 1.00 80.88 83 LYS A C 1
ATOM 661 O O . LYS A 1 83 ? 3.640 0.385 9.857 1.00 80.88 83 LYS A O 1
ATOM 666 N N . GLU A 1 84 ? 5.628 -0.100 10.777 1.00 82.88 84 GLU A N 1
ATOM 667 C CA . GLU A 1 84 ? 5.302 0.359 12.131 1.00 82.88 84 GLU A CA 1
ATOM 668 C C . GLU A 1 84 ? 4.899 1.839 12.191 1.00 82.88 84 GLU A C 1
ATOM 670 O O . GLU A 1 84 ? 3.994 2.214 12.939 1.00 82.88 84 GLU A O 1
ATOM 675 N N . GLU A 1 85 ? 5.562 2.706 11.421 1.00 83.38 85 GLU A N 1
ATOM 676 C CA . GLU A 1 85 ? 5.216 4.130 11.363 1.00 83.38 85 GLU A CA 1
ATOM 677 C C . GLU A 1 85 ? 3.843 4.354 10.730 1.00 83.38 85 GLU A C 1
ATOM 679 O O . GLU A 1 85 ? 3.068 5.194 11.206 1.00 83.38 85 GLU A O 1
ATOM 684 N N . LEU A 1 86 ? 3.538 3.588 9.678 1.00 85.62 86 LEU A N 1
ATOM 685 C CA . LEU A 1 86 ? 2.247 3.635 9.009 1.00 85.62 86 LEU A CA 1
ATOM 686 C C . LEU A 1 86 ? 1.143 3.082 9.918 1.00 85.62 86 LEU A C 1
ATOM 688 O O . LEU A 1 86 ? 0.120 3.741 10.087 1.00 85.62 86 LEU A O 1
ATOM 692 N N . GLU A 1 87 ? 1.372 1.936 10.564 1.00 87.56 87 GLU A N 1
ATOM 693 C CA . GLU A 1 87 ? 0.441 1.322 11.517 1.00 87.56 87 GLU A CA 1
ATOM 694 C C . GLU A 1 87 ? 0.112 2.274 12.667 1.00 87.56 87 GLU A C 1
ATOM 696 O O . GLU A 1 87 ? -1.062 2.535 12.922 1.00 87.56 87 GLU A O 1
ATOM 701 N N . LYS A 1 88 ? 1.120 2.876 13.311 1.00 86.00 88 LYS A N 1
ATOM 702 C CA . LYS A 1 88 ? 0.900 3.839 14.404 1.00 86.00 88 LYS A CA 1
ATOM 703 C C . LYS A 1 88 ? 0.075 5.040 13.958 1.00 86.00 88 LYS A C 1
ATOM 705 O O . LYS A 1 88 ? -0.768 5.528 14.711 1.00 86.00 88 LYS A O 1
ATOM 710 N N . ALA A 1 89 ? 0.321 5.549 12.754 1.00 85.94 89 ALA A N 1
ATOM 711 C CA . ALA A 1 89 ? -0.409 6.703 12.255 1.00 85.94 89 ALA A CA 1
ATOM 712 C C . ALA A 1 89 ? -1.851 6.360 11.866 1.00 85.94 89 ALA A C 1
ATOM 714 O O . ALA A 1 89 ? -2.759 7.105 12.230 1.00 85.94 89 ALA A O 1
ATOM 715 N N . VAL A 1 90 ? -2.070 5.227 11.193 1.00 86.50 90 VAL A N 1
ATOM 716 C CA . VAL A 1 90 ? -3.412 4.735 10.853 1.00 86.50 90 VAL A CA 1
ATOM 717 C C . VAL A 1 90 ? -4.190 4.424 12.128 1.00 86.50 90 VAL A C 1
ATOM 719 O O . VAL A 1 90 ? -5.316 4.885 12.271 1.00 86.50 90 VAL A O 1
ATOM 722 N N . GLN A 1 91 ? -3.585 3.753 13.109 1.00 86.94 91 GLN A N 1
ATOM 723 C CA . GLN A 1 91 ? -4.224 3.448 14.390 1.00 86.94 91 GLN A CA 1
ATOM 724 C C . GLN A 1 91 ? -4.638 4.709 15.155 1.00 86.94 91 GLN A C 1
ATOM 726 O O . GLN A 1 91 ? -5.723 4.746 15.736 1.00 86.94 91 GLN A O 1
ATOM 731 N N . LYS A 1 92 ? -3.801 5.755 15.124 1.00 85.06 92 LYS A N 1
ATOM 732 C CA . LYS A 1 92 ? -4.106 7.051 15.740 1.00 85.06 92 LYS A CA 1
ATOM 733 C C . LYS A 1 92 ? -5.254 7.776 15.036 1.00 85.06 92 LYS A C 1
ATOM 735 O O . LYS A 1 92 ? -6.047 8.428 15.703 1.00 85.06 92 LYS A O 1
ATOM 740 N N . GLU A 1 93 ? -5.338 7.678 13.712 1.00 83.31 93 GLU A N 1
ATOM 741 C CA . GLU A 1 93 ? -6.420 8.285 12.929 1.00 83.31 93 GLU A CA 1
ATOM 742 C C . GLU A 1 93 ? -7.743 7.516 13.093 1.00 83.31 93 GLU A C 1
ATOM 744 O O . GLU A 1 93 ? -8.817 8.108 13.151 1.00 83.31 93 GLU A O 1
ATOM 749 N N . CYS A 1 94 ? -7.660 6.187 13.178 1.00 81.19 94 CYS A N 1
ATOM 750 C CA . CYS A 1 94 ? -8.803 5.281 13.104 1.00 81.19 94 CYS A CA 1
ATOM 751 C C . CYS A 1 94 ? -9.362 4.873 14.477 1.00 81.19 94 CYS A C 1
ATOM 753 O O . CYS A 1 94 ? -10.235 4.016 14.528 1.00 81.19 94 CYS A O 1
ATOM 755 N N . ASN A 1 95 ? -8.880 5.454 15.585 1.00 76.81 95 ASN A N 1
ATOM 756 C CA . ASN A 1 95 ? -9.429 5.306 16.945 1.00 76.81 95 ASN A CA 1
ATOM 757 C C . ASN A 1 95 ? -9.808 3.862 17.353 1.00 76.81 95 ASN A C 1
ATOM 759 O O . ASN A 1 95 ? -10.845 3.636 17.973 1.00 76.81 95 ASN A O 1
ATOM 763 N N . GLY A 1 96 ? -8.969 2.875 17.021 1.00 75.19 96 GLY A N 1
ATOM 764 C CA . GLY A 1 96 ? -9.176 1.477 17.427 1.00 75.19 96 GLY A CA 1
ATOM 765 C C . GLY A 1 96 ? -10.002 0.612 16.468 1.00 75.19 96 GLY A C 1
ATOM 766 O O . GLY A 1 96 ? -10.296 -0.532 16.807 1.00 75.19 96 GLY A O 1
ATOM 767 N N . VAL A 1 97 ? -10.341 1.102 15.271 1.00 82.12 97 VAL A N 1
ATOM 768 C CA . VAL A 1 97 ? -10.871 0.243 14.199 1.00 82.12 97 VAL A CA 1
ATOM 769 C C . VAL A 1 97 ? -9.803 -0.797 13.818 1.00 82.12 97 VAL A C 1
ATOM 771 O O . VAL A 1 97 ? -8.656 -0.408 13.588 1.00 82.12 97 VAL A O 1
ATOM 774 N N . PRO A 1 98 ? -10.136 -2.100 13.748 1.00 82.94 98 PRO A N 1
ATOM 775 C CA . PRO A 1 98 ? -9.195 -3.123 13.305 1.00 82.94 98 PRO A CA 1
ATOM 776 C C . PRO A 1 98 ? -8.838 -2.911 11.830 1.00 82.94 98 PRO A C 1
ATOM 778 O O . PRO A 1 98 ? -9.711 -2.624 11.013 1.00 82.94 98 PRO A O 1
ATOM 781 N N . PHE A 1 99 ? -7.562 -3.06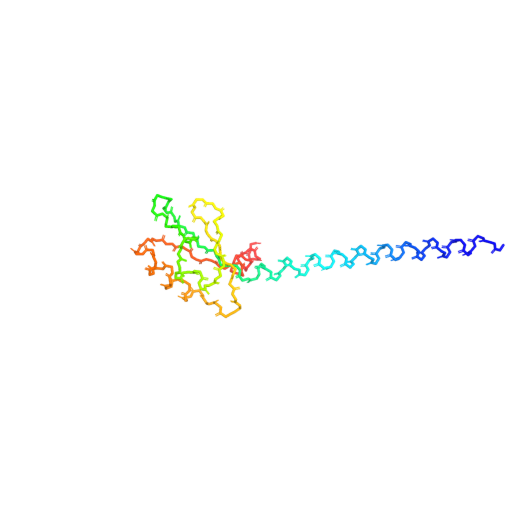0 11.485 1.00 86.12 99 PHE A N 1
ATOM 782 C CA . PHE A 1 99 ? -7.068 -2.957 10.114 1.00 86.12 99 PHE A CA 1
ATOM 783 C C . PHE A 1 99 ? -5.869 -3.884 9.904 1.00 86.12 99 PHE A C 1
ATOM 785 O O . PHE A 1 99 ? -5.188 -4.260 10.856 1.00 86.12 99 PHE A O 1
ATOM 792 N N . GLU A 1 100 ? -5.598 -4.216 8.647 1.00 84.44 100 GLU A N 1
ATOM 793 C CA . GLU A 1 100 ? -4.433 -4.988 8.222 1.00 84.44 100 GLU A CA 1
ATOM 794 C C . GLU A 1 100 ? -3.581 -4.152 7.264 1.00 84.44 100 GLU A C 1
ATOM 796 O O . GLU A 1 100 ? -4.115 -3.498 6.365 1.00 84.44 100 GLU A O 1
ATOM 801 N N . ILE A 1 101 ? -2.255 -4.170 7.448 1.00 84.94 101 ILE A N 1
ATOM 802 C CA . ILE A 1 101 ? -1.302 -3.487 6.564 1.00 84.94 101 ILE A CA 1
ATOM 803 C C . ILE A 1 101 ? -0.401 -4.505 5.876 1.00 84.94 101 ILE A C 1
ATOM 805 O O . ILE A 1 101 ? 0.259 -5.317 6.530 1.00 84.94 101 ILE A O 1
ATOM 809 N N . SER A 1 102 ? -0.332 -4.408 4.551 1.00 80.4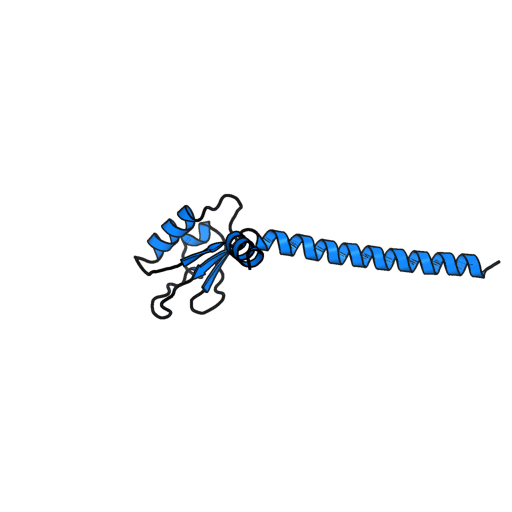4 102 SER A N 1
ATOM 810 C CA . SER A 1 102 ? 0.578 -5.193 3.717 1.00 80.44 102 SER A CA 1
ATOM 811 C C . SER A 1 102 ? 1.361 -4.294 2.769 1.00 80.44 102 SER A C 1
ATOM 813 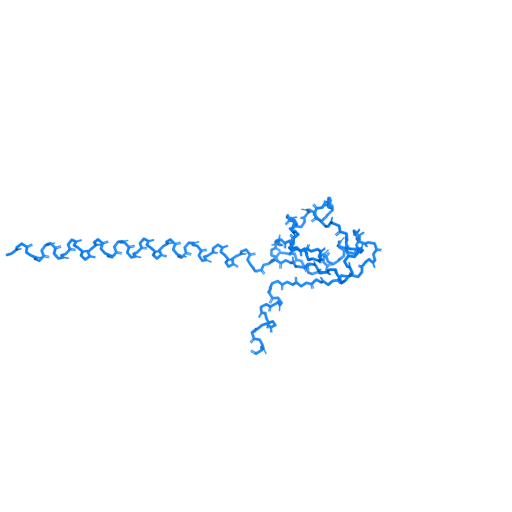O O . SER A 1 102 ? 0.873 -3.253 2.320 1.00 80.44 102 SER A O 1
ATOM 815 N N . ASN A 1 103 ? 2.591 -4.688 2.454 1.00 80.06 103 ASN A N 1
ATOM 816 C CA . ASN A 1 103 ? 3.366 -4.057 1.389 1.00 80.06 103 ASN A CA 1
ATOM 817 C C . ASN A 1 103 ? 3.295 -4.901 0.111 1.00 80.06 103 ASN A C 1
ATOM 819 O O . ASN A 1 103 ? 3.294 -6.129 0.166 1.00 80.06 103 ASN A O 1
ATOM 823 N N . THR A 1 104 ? 3.329 -4.261 -1.057 1.00 65.06 104 THR A N 1
ATOM 824 C CA . THR A 1 104 ? 3.591 -4.936 -2.341 1.00 65.06 104 THR A CA 1
ATOM 825 C C . THR A 1 104 ? 4.773 -5.911 -2.293 1.00 65.06 104 THR A C 1
ATOM 827 O O . THR A 1 104 ? 4.671 -6.999 -2.846 1.00 65.06 104 THR A O 1
ATOM 830 N N . ALA A 1 105 ? 5.872 -5.573 -1.614 1.00 55.28 105 ALA A N 1
ATOM 831 C CA . ALA A 1 105 ? 7.018 -6.459 -1.433 1.00 55.28 105 ALA A CA 1
ATOM 832 C C . ALA A 1 105 ? 6.663 -7.722 -0.624 1.00 55.28 105 ALA A C 1
ATOM 834 O O . ALA A 1 105 ? 7.107 -8.816 -0.968 1.00 55.28 105 ALA A O 1
ATOM 835 N N . GLU A 1 106 ? 5.816 -7.605 0.401 1.00 53.62 106 GLU A N 1
ATOM 836 C CA . GLU A 1 106 ? 5.327 -8.746 1.189 1.00 53.62 106 GLU A CA 1
ATOM 837 C C . GLU A 1 106 ? 4.372 -9.627 0.363 1.00 53.62 106 GLU A C 1
ATOM 839 O O . GLU A 1 106 ? 4.476 -10.854 0.403 1.00 53.62 106 GLU A O 1
ATOM 844 N N . LEU A 1 107 ? 3.499 -9.019 -0.451 1.00 53.75 107 LEU A N 1
ATOM 845 C CA . LEU A 1 107 ? 2.598 -9.735 -1.364 1.00 53.75 107 LEU A CA 1
ATOM 846 C C . LEU A 1 107 ? 3.369 -10.495 -2.453 1.00 53.75 107 LEU A C 1
ATOM 848 O O . LEU A 1 107 ? 3.065 -11.656 -2.720 1.00 53.75 107 LEU A O 1
ATOM 852 N N . TYR A 1 108 ? 4.403 -9.882 -3.038 1.00 46.38 108 TYR A N 1
ATOM 853 C CA . TYR A 1 108 ? 5.268 -10.548 -4.015 1.00 46.38 108 TYR A CA 1
ATOM 854 C C . TYR A 1 108 ? 6.046 -11.703 -3.382 1.00 46.38 108 TYR A C 1
ATOM 856 O O . TYR A 1 108 ? 6.056 -12.798 -3.939 1.00 46.38 108 TYR A O 1
ATOM 864 N N . THR A 1 109 ? 6.631 -11.502 -2.199 1.00 45.44 109 THR A N 1
ATOM 865 C CA . THR A 1 109 ? 7.367 -12.567 -1.495 1.00 45.44 109 THR A CA 1
ATOM 866 C C . THR A 1 109 ? 6.444 -13.735 -1.143 1.00 45.44 109 THR A C 1
ATOM 868 O O . THR A 1 109 ? 6.830 -14.885 -1.302 1.00 45.44 109 THR A O 1
ATOM 871 N N . SER A 1 110 ? 5.193 -13.455 -0.768 1.00 41.91 110 SER A N 1
ATOM 872 C CA . SER A 1 110 ? 4.180 -14.487 -0.502 1.00 41.91 110 SER A CA 1
ATOM 873 C C . SER A 1 110 ? 3.723 -15.217 -1.773 1.00 41.91 110 SER A C 1
ATOM 875 O O . SER A 1 110 ? 3.430 -16.405 -1.721 1.00 41.91 110 SER A O 1
ATOM 877 N N . SER A 1 111 ? 3.690 -14.534 -2.924 1.00 46.50 111 SER A N 1
ATOM 878 C CA . SER A 1 111 ? 3.302 -15.133 -4.213 1.00 46.50 111 SER A CA 1
ATOM 879 C C . SER A 1 111 ? 4.385 -16.004 -4.859 1.00 46.50 111 SER A C 1
ATOM 881 O O . SER A 1 111 ? 4.060 -16.911 -5.613 1.00 46.50 111 SER A O 1
ATOM 883 N N . VAL A 1 112 ? 5.665 -15.748 -4.566 1.00 47.25 112 VAL A N 1
ATOM 884 C CA . VAL A 1 112 ? 6.805 -16.515 -5.108 1.00 47.25 112 VAL A CA 1
ATOM 885 C C . VAL A 1 112 ? 7.014 -17.839 -4.357 1.00 47.25 112 VAL A C 1
ATOM 887 O O . VAL A 1 112 ? 7.720 -18.717 -4.841 1.00 47.25 112 VAL A O 1
ATOM 890 N N . VAL A 1 113 ? 6.399 -17.993 -3.181 1.00 43.47 113 VAL A N 1
ATOM 891 C CA . VAL A 1 113 ? 6.547 -19.168 -2.301 1.00 43.47 113 VAL A CA 1
ATOM 892 C C . VAL A 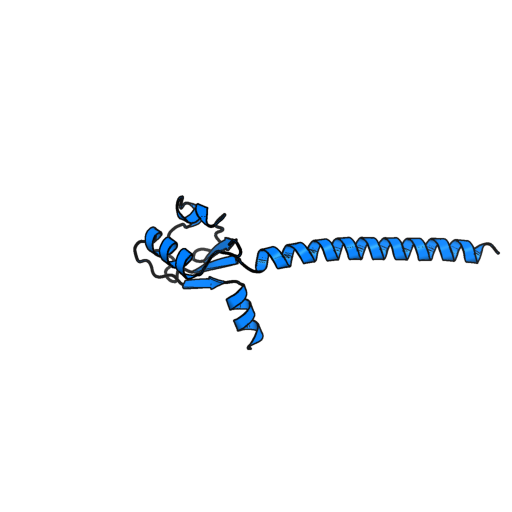1 113 ? 5.402 -20.189 -2.483 1.00 43.47 113 VAL A C 1
ATOM 894 O O . VAL A 1 113 ? 5.372 -21.195 -1.778 1.00 43.47 113 VAL A O 1
ATOM 897 N N . LEU A 1 114 ? 4.483 -19.969 -3.435 1.00 40.25 114 LEU A N 1
ATOM 898 C CA . LEU A 1 114 ? 3.404 -20.905 -3.794 1.00 40.25 114 LEU A CA 1
ATOM 899 C C . LEU A 1 114 ? 3.783 -21.826 -4.960 1.00 40.25 114 LEU A C 1
ATOM 901 O O . LEU A 1 114 ? 4.185 -21.300 -6.022 1.00 40.25 114 LEU A O 1
#

Mean predicted aligned error: 13.5 Å